Protein AF-A0AB39ZDN1-F1 (afdb_monomer)

Solvent-accessible surface area (backbone atoms only — not comparable to full-atom values): 7702 Å² total; per-residue (Å²): 135,85,84,78,87,75,83,77,80,76,73,74,76,51,74,66,53,58,49,50,52,52,51,51,51,52,52,52,48,53,52,50,52,50,52,47,54,52,49,52,51,51,53,51,50,52,51,54,53,52,51,50,53,52,53,49,52,54,54,51,53,58,54,51,54,54,55,51,53,53,52,52,57,53,49,55,56,49,51,53,52,51,49,52,51,49,53,51,52,52,51,51,50,52,53,49,51,52,50,51,52,51,51,50,54,46,39,68,76,69,43,92,81,68,74,88,70,49,102,89,45,63,75,89,74,58,70,76,84,124

Secondary structure (DSSP, 8-state):
-PPP-------PPPHHHHHHHHHHHHHHHHHHHHHHHHHHHHHHHHHHHHHHHHHHHHHHHHHHHHHHHHHHHHHHHHHHHHHHHHHHHHHHHHHHHHHHHHHHHHHHHH-TTS----TT--GGG-----

Organism: Drosophila suzukii (NCBI:txid28584)

Mean predicted aligned error: 19.87 Å

Structure (mmCIF, N/CA/C/O backbone):
data_AF-A0AB39ZDN1-F1
#
_entry.id   AF-A0AB39ZDN1-F1
#
loop_
_atom_site.group_PDB
_atom_site.id
_atom_site.type_symbol
_atom_site.label_atom_id
_atom_site.label_alt_id
_atom_site.label_comp_id
_atom_site.label_asym_id
_atom_site.label_entity_id
_atom_site.label_seq_id
_atom_site.pdbx_PDB_ins_code
_atom_site.Cartn_x
_atom_site.Cartn_y
_atom_site.Cartn_z
_atom_site.occupancy
_atom_site.B_iso_or_equiv
_atom_site.auth_seq_id
_atom_site.auth_comp_id
_atom_site.auth_asym_id
_atom_site.auth_atom_id
_atom_site.pdbx_PDB_model_num
ATOM 1 N N . MET A 1 1 ? -87.057 8.113 64.419 1.00 43.00 1 MET A N 1
ATOM 2 C CA . MET A 1 1 ? -86.307 6.848 64.571 1.00 43.00 1 MET A CA 1
ATOM 3 C C . MET A 1 1 ? -84.826 7.172 64.456 1.00 43.00 1 MET A C 1
ATOM 5 O O . MET A 1 1 ? -84.459 7.718 63.422 1.00 43.00 1 MET A O 1
ATOM 9 N N . PRO A 1 2 ? -83.996 6.943 65.484 1.00 42.66 2 PRO A N 1
ATOM 10 C CA . PRO A 1 2 ? -82.547 7.057 65.335 1.00 42.66 2 PRO A CA 1
ATOM 11 C C . PRO A 1 2 ? -82.002 5.764 64.699 1.00 42.66 2 PRO A C 1
ATOM 13 O O . PRO A 1 2 ? -82.534 4.693 65.006 1.00 42.66 2 PRO A O 1
ATOM 16 N N . PRO A 1 3 ? -80.984 5.801 63.819 1.00 52.47 3 PRO A N 1
ATOM 17 C CA . PRO A 1 3 ? -80.342 4.576 63.381 1.00 52.47 3 PRO A CA 1
ATOM 18 C C . PRO A 1 3 ? -79.324 4.104 64.424 1.00 52.47 3 PRO A C 1
ATOM 20 O O . PRO A 1 3 ? -78.696 4.887 65.137 1.00 52.47 3 PRO A O 1
ATOM 23 N N . LEU A 1 4 ? -79.244 2.781 64.502 1.00 43.47 4 LEU A N 1
ATOM 24 C CA . LEU A 1 4 ? -78.522 1.966 65.463 1.00 43.47 4 LEU A CA 1
ATOM 25 C C . LEU A 1 4 ? -77.020 2.264 65.518 1.00 43.47 4 LEU A C 1
ATOM 27 O O . LEU A 1 4 ? -76.337 2.331 64.497 1.00 43.47 4 LEU A O 1
ATOM 31 N N . SER A 1 5 ? -76.526 2.335 66.754 1.00 51.28 5 SER A N 1
ATOM 32 C CA . SER A 1 5 ? -75.127 2.127 67.111 1.00 51.28 5 SER A CA 1
ATOM 33 C C . SER A 1 5 ? -74.663 0.776 66.559 1.00 51.28 5 SER A C 1
ATOM 35 O O . SER A 1 5 ? -75.090 -0.271 67.047 1.00 51.28 5 SER A O 1
ATOM 37 N N . SER A 1 6 ? -73.827 0.793 65.520 1.00 48.06 6 SER A N 1
ATOM 38 C CA . SER A 1 6 ? -73.033 -0.370 65.131 1.00 48.06 6 SER A CA 1
ATOM 39 C C . SER A 1 6 ? -71.686 -0.233 65.817 1.00 48.06 6 SER A C 1
ATOM 41 O O . SER A 1 6 ? -70.822 0.524 65.381 1.00 48.06 6 SER A O 1
ATOM 43 N N . ASP A 1 7 ? -71.578 -0.956 66.921 1.00 45.91 7 ASP A N 1
ATOM 44 C CA . ASP A 1 7 ? -70.416 -1.112 67.779 1.00 45.91 7 ASP A CA 1
ATOM 45 C C . ASP A 1 7 ? -69.187 -1.513 66.943 1.00 45.91 7 ASP A C 1
ATOM 47 O O . ASP A 1 7 ? -69.035 -2.650 66.486 1.00 45.91 7 ASP A O 1
ATOM 51 N N . GLY A 1 8 ? -68.341 -0.527 66.650 1.00 44.91 8 GLY A N 1
ATOM 52 C CA . GLY A 1 8 ? -67.063 -0.727 65.991 1.00 44.91 8 GLY A CA 1
ATOM 53 C C . GLY A 1 8 ? -66.099 -1.339 66.993 1.00 44.91 8 GLY A C 1
ATOM 54 O O . GLY A 1 8 ? -65.412 -0.615 67.707 1.00 44.91 8 GLY A O 1
ATOM 55 N N . CYS A 1 9 ? -66.043 -2.669 67.046 1.00 48.94 9 CYS A N 1
ATOM 56 C CA . CYS A 1 9 ? -65.016 -3.385 67.793 1.00 48.94 9 CYS A CA 1
ATOM 57 C C . CYS A 1 9 ? -63.653 -3.142 67.123 1.00 48.94 9 CYS A C 1
ATOM 59 O O . CYS A 1 9 ? -63.182 -3.933 66.302 1.00 48.94 9 CYS A O 1
ATOM 61 N N . PHE A 1 10 ? -63.022 -2.015 67.455 1.00 54.00 10 PHE A N 1
ATOM 62 C CA . PHE A 1 10 ? -61.600 -1.803 67.241 1.00 54.00 10 PHE A CA 1
ATOM 63 C C . PHE A 1 10 ? -60.867 -2.782 68.158 1.00 54.00 10 PHE A C 1
ATOM 65 O O . PHE A 1 10 ? -60.642 -2.519 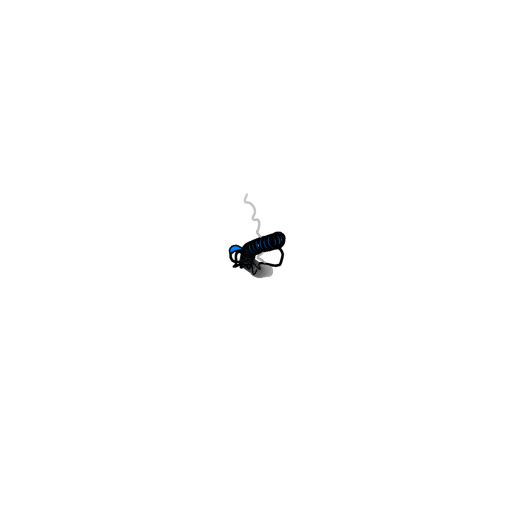69.335 1.00 54.00 10 PHE A O 1
ATOM 72 N N . LYS A 1 11 ? -60.547 -3.967 67.629 1.00 61.06 11 LYS A N 1
ATOM 73 C CA . LYS A 1 11 ? -59.560 -4.842 68.257 1.00 61.06 11 LYS A CA 1
ATOM 74 C C . LYS A 1 11 ? -58.226 -4.118 68.184 1.00 61.06 11 LYS A C 1
ATOM 76 O O . LYS A 1 11 ? -57.660 -3.999 67.097 1.00 61.06 11 LYS A O 1
ATOM 81 N N . ASP A 1 12 ? -57.749 -3.638 69.327 1.00 64.62 12 ASP A N 1
ATOM 82 C CA . ASP A 1 12 ? -56.388 -3.135 69.443 1.00 64.62 12 ASP A CA 1
ATOM 83 C C . ASP A 1 12 ? -55.421 -4.197 68.899 1.00 64.62 12 ASP A C 1
ATOM 85 O O . ASP A 1 12 ? -55.541 -5.383 69.247 1.00 64.62 12 ASP A O 1
ATOM 89 N N . PRO A 1 13 ? -54.495 -3.816 68.003 1.00 63.72 13 PRO A N 1
ATOM 90 C CA . PRO A 1 13 ? -53.588 -4.766 67.389 1.00 63.72 13 PRO A CA 1
ATOM 91 C C . PRO A 1 13 ? -52.777 -5.444 68.490 1.00 63.72 13 PRO A C 1
ATOM 93 O O . PRO A 1 13 ? -52.132 -4.797 69.318 1.00 63.72 13 PRO A O 1
ATOM 96 N N . THR A 1 14 ? -52.830 -6.774 68.518 1.00 72.44 14 THR A N 1
ATOM 97 C CA . THR A 1 14 ? -52.111 -7.561 69.522 1.00 72.44 14 THR A CA 1
ATOM 98 C C . THR A 1 14 ? -50.616 -7.254 69.400 1.00 72.44 14 THR A C 1
ATOM 100 O O . THR A 1 14 ? -50.118 -7.053 68.293 1.00 72.44 14 THR A O 1
ATOM 103 N N . SER A 1 15 ? -49.867 -7.237 70.506 1.00 71.75 15 SER A N 1
ATOM 104 C CA . SER A 1 15 ? -48.427 -6.902 70.507 1.00 71.75 15 SER A CA 1
ATOM 105 C C . SER A 1 15 ? -47.613 -7.677 69.456 1.00 71.75 15 SER A C 1
ATOM 107 O O . SER A 1 15 ? -46.659 -7.149 68.885 1.00 71.75 15 SER A O 1
ATOM 109 N N . VAL A 1 16 ? -48.043 -8.902 69.144 1.00 76.62 16 VAL A N 1
ATOM 110 C CA . VAL A 1 16 ? -47.496 -9.766 68.092 1.00 76.62 16 VAL A CA 1
ATOM 111 C C . VAL A 1 16 ? -47.722 -9.197 66.684 1.00 76.62 16 VAL A C 1
ATOM 113 O O . VAL A 1 16 ? -46.788 -9.199 65.889 1.00 76.62 16 VAL A O 1
ATOM 116 N N . GLN A 1 17 ? -48.906 -8.659 66.371 1.00 77.06 17 GLN A N 1
ATOM 117 C CA . GLN A 1 17 ? -49.187 -8.022 65.074 1.00 77.06 17 GLN A CA 1
ATOM 118 C C . GLN A 1 17 ? -48.295 -6.803 64.849 1.00 77.06 17 GLN A C 1
ATOM 120 O O . GLN A 1 17 ? -47.648 -6.703 63.813 1.00 77.06 17 GLN A O 1
ATOM 125 N N . VAL A 1 18 ? -48.166 -5.931 65.853 1.00 81.06 18 VAL A N 1
ATOM 126 C CA . VAL A 1 18 ? -47.291 -4.748 65.768 1.00 81.06 18 VAL A CA 1
ATOM 127 C C . VAL A 1 18 ? -45.828 -5.150 65.545 1.00 81.06 18 VAL A C 1
ATOM 129 O O . VAL A 1 18 ? -45.094 -4.486 64.810 1.00 81.06 18 VAL A O 1
ATOM 132 N N . MET A 1 19 ? -45.392 -6.246 66.172 1.00 81.19 19 MET A N 1
ATOM 133 C CA . MET A 1 19 ? -44.044 -6.779 65.991 1.00 81.19 19 MET A CA 1
ATOM 134 C C . MET A 1 19 ? -43.839 -7.307 64.565 1.00 81.19 19 MET A C 1
ATOM 136 O O . MET A 1 19 ? -42.845 -6.962 63.931 1.00 81.19 19 MET A O 1
ATOM 140 N N . VAL A 1 20 ? -44.803 -8.064 64.032 1.00 87.44 20 VAL A N 1
ATOM 141 C CA . VAL A 1 20 ? -44.774 -8.601 62.661 1.00 87.44 20 VAL A CA 1
ATOM 142 C C . VAL A 1 20 ? -44.781 -7.485 61.614 1.00 87.44 20 VAL A C 1
ATOM 144 O O . VAL A 1 20 ? -43.981 -7.537 60.679 1.00 87.44 20 VAL A O 1
ATOM 147 N N . GLU A 1 21 ? -45.614 -6.456 61.781 1.00 85.38 21 GLU A N 1
ATOM 148 C CA . GLU A 1 21 ? -45.660 -5.292 60.885 1.00 85.38 21 GLU A CA 1
ATOM 149 C C . GLU A 1 21 ? -44.300 -4.576 60.841 1.00 85.38 21 GLU A C 1
ATOM 151 O O . GLU A 1 21 ? -43.757 -4.327 59.763 1.00 85.38 21 GLU A O 1
ATOM 156 N N . ARG A 1 22 ? -43.682 -4.333 62.007 1.00 84.12 22 ARG A N 1
ATOM 157 C CA . ARG A 1 22 ? -42.346 -3.716 62.089 1.00 84.12 22 ARG A CA 1
ATOM 158 C C . ARG A 1 22 ? -41.262 -4.577 61.453 1.00 84.12 22 ARG A C 1
ATOM 160 O O . ARG A 1 22 ? -40.388 -4.056 60.758 1.00 84.12 22 ARG A O 1
ATOM 167 N N . THR A 1 23 ? -41.292 -5.890 61.673 1.00 88.88 23 THR A N 1
ATOM 168 C CA . THR A 1 23 ? -40.335 -6.805 61.040 1.00 88.88 23 THR A CA 1
ATOM 169 C C . THR A 1 23 ? -40.516 -6.808 59.524 1.00 88.88 23 THR A C 1
ATOM 171 O O . THR A 1 23 ? -39.528 -6.754 58.791 1.00 88.88 23 THR A O 1
ATOM 174 N N . ARG A 1 24 ? -41.762 -6.788 59.039 1.00 88.75 24 ARG A N 1
ATOM 175 C CA . ARG A 1 24 ? -42.088 -6.710 57.611 1.00 88.75 24 ARG A CA 1
ATOM 176 C C . ARG A 1 24 ? -41.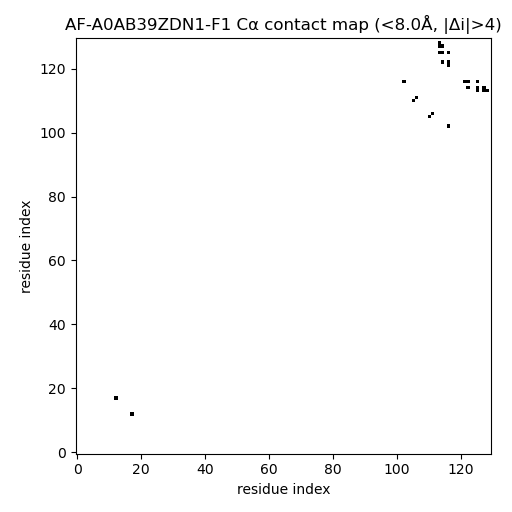564 -5.424 56.973 1.00 88.75 24 ARG A C 1
ATOM 178 O O . ARG A 1 24 ? -40.940 -5.491 55.913 1.00 88.75 24 ARG A O 1
ATOM 185 N N . GLU A 1 25 ? -41.771 -4.275 57.609 1.00 90.88 25 GLU A N 1
ATOM 186 C CA . GLU A 1 25 ? -41.237 -2.993 57.132 1.00 90.88 25 GLU A CA 1
ATOM 187 C C . GLU A 1 25 ? -39.706 -2.993 57.092 1.00 90.88 25 GLU A C 1
ATOM 189 O O . GLU A 1 25 ? -39.111 -2.571 56.097 1.00 90.88 25 GLU A O 1
ATOM 194 N N . SER A 1 26 ? -39.063 -3.527 58.132 1.00 90.56 26 SER A N 1
ATOM 195 C CA . SER A 1 26 ? -37.603 -3.607 58.219 1.00 90.56 26 SER A CA 1
ATOM 196 C C . SER A 1 26 ? -37.009 -4.493 57.117 1.00 90.56 26 SER A C 1
ATOM 198 O O . SER A 1 26 ? -36.097 -4.078 56.398 1.00 90.56 26 SER A O 1
ATOM 200 N N . VAL A 1 27 ? -37.583 -5.679 56.892 1.00 93.69 27 VAL A N 1
ATOM 201 C CA . VAL A 1 27 ? -37.159 -6.585 55.812 1.00 93.69 27 VAL A CA 1
ATOM 202 C C . VAL A 1 27 ? -37.399 -5.951 54.440 1.00 93.69 27 VAL A C 1
ATOM 204 O O . VAL A 1 27 ? -36.519 -5.996 53.579 1.00 93.69 27 VAL A O 1
ATOM 207 N N . SER A 1 28 ? -38.547 -5.300 54.242 1.00 94.06 28 SER A N 1
ATOM 208 C CA . SER A 1 28 ? -38.857 -4.589 52.996 1.00 94.06 28 SER A CA 1
ATOM 209 C C . SER A 1 28 ? -37.852 -3.468 52.714 1.00 94.06 28 SER A C 1
ATOM 211 O O . SER A 1 28 ? -37.406 -3.301 51.575 1.00 94.06 28 SER A O 1
ATOM 213 N N . LYS A 1 29 ? -37.433 -2.730 53.748 1.00 94.75 29 LYS A N 1
ATOM 214 C CA . LYS A 1 29 ? -36.407 -1.689 53.631 1.00 94.75 29 LYS A CA 1
ATOM 215 C C . LYS A 1 29 ? -35.057 -2.272 53.211 1.00 94.75 29 LYS A C 1
ATOM 217 O O . LYS A 1 29 ? -34.458 -1.769 52.262 1.00 94.75 29 LYS A O 1
ATOM 222 N N . ILE A 1 30 ? -34.617 -3.357 53.851 1.00 94.69 30 ILE A N 1
ATOM 223 C CA . ILE A 1 30 ? -33.351 -4.036 53.528 1.00 94.69 30 ILE A CA 1
ATOM 224 C C . ILE A 1 30 ? -33.354 -4.526 52.074 1.00 94.69 30 ILE A C 1
ATOM 226 O O . ILE A 1 30 ? -32.407 -4.273 51.324 1.00 94.69 30 ILE A O 1
ATOM 230 N N . PHE A 1 31 ? -34.437 -5.172 51.636 1.00 94.25 31 PHE A N 1
ATOM 231 C CA . PHE A 1 31 ? -34.576 -5.608 50.244 1.00 94.25 31 PHE A CA 1
ATOM 232 C C . PHE A 1 31 ? -34.607 -4.429 49.265 1.00 94.25 31 PHE A C 1
ATOM 234 O O . PHE A 1 31 ? -34.025 -4.515 48.180 1.00 94.25 31 PHE A O 1
ATOM 241 N N . GLY A 1 32 ? -35.240 -3.317 49.643 1.00 95.00 32 GLY A N 1
ATOM 242 C CA . GLY A 1 32 ? -35.251 -2.084 48.858 1.00 95.00 32 GLY A CA 1
ATOM 243 C C . GLY A 1 32 ? -33.851 -1.498 48.656 1.00 95.00 32 GLY A C 1
ATOM 244 O O . GLY A 1 32 ? -33.482 -1.154 47.529 1.00 95.00 32 GLY A O 1
ATOM 245 N N . GLU A 1 33 ? -33.050 -1.431 49.719 1.00 95.25 33 GLU A N 1
ATOM 246 C CA . GLU A 1 33 ? -31.661 -0.959 49.662 1.00 95.25 33 GLU A CA 1
ATOM 247 C C . GLU A 1 33 ? -30.775 -1.892 48.830 1.00 95.25 33 GLU A C 1
ATOM 249 O O . GLU A 1 33 ? -30.028 -1.428 47.962 1.00 95.25 33 GLU A O 1
ATOM 254 N N . TYR A 1 34 ? -30.912 -3.208 49.016 1.00 95.25 34 TYR A N 1
ATOM 255 C CA . TYR A 1 34 ? -30.165 -4.192 48.235 1.00 95.25 34 TYR A CA 1
ATOM 256 C C . TYR A 1 34 ? -30.500 -4.097 46.741 1.00 95.25 34 TYR A C 1
ATOM 258 O O . TYR A 1 34 ? -29.602 -4.036 45.896 1.00 95.25 34 TYR A O 1
ATOM 266 N N . ARG A 1 35 ? -31.791 -3.993 46.402 1.00 92.88 35 ARG A N 1
ATOM 267 C 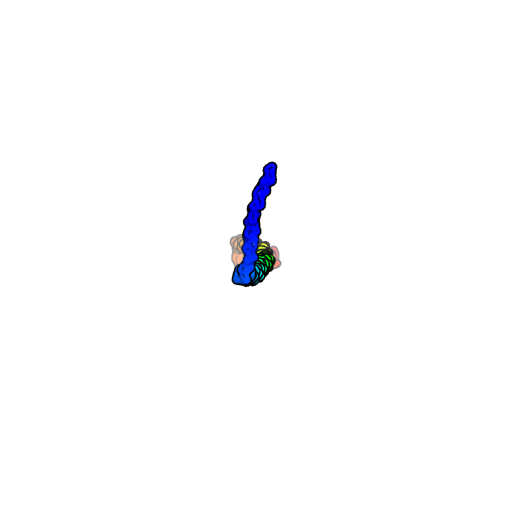CA . ARG A 1 35 ? -32.256 -3.853 45.016 1.00 92.88 35 ARG A CA 1
ATOM 268 C C . ARG A 1 35 ? -31.711 -2.589 44.352 1.00 92.88 35 ARG A C 1
ATOM 270 O O . ARG A 1 35 ? -31.307 -2.654 43.191 1.00 92.88 35 ARG A O 1
ATOM 277 N N . ARG A 1 36 ? -31.666 -1.460 45.070 1.00 94.94 36 ARG A N 1
ATOM 278 C CA . ARG A 1 36 ? -31.059 -0.216 44.562 1.00 94.94 36 ARG A CA 1
ATOM 279 C C . ARG A 1 36 ? -29.565 -0.384 44.317 1.00 94.94 36 ARG A C 1
ATOM 281 O O . ARG A 1 36 ? -29.112 -0.122 43.210 1.00 94.94 36 ARG A O 1
ATOM 288 N N . LYS A 1 37 ? -28.823 -0.919 45.290 1.00 95.88 37 LYS A N 1
ATOM 289 C CA . LYS A 1 37 ? -27.371 -1.126 45.174 1.00 95.88 37 LYS A CA 1
ATOM 290 C C . LYS A 1 37 ? -27.002 -2.021 43.988 1.00 95.88 37 LYS A C 1
ATOM 292 O O . LYS A 1 37 ? -26.076 -1.706 43.242 1.00 95.88 37 LYS A O 1
ATOM 297 N N . VAL A 1 38 ? -27.741 -3.112 43.785 1.00 95.38 38 VAL A N 1
ATOM 298 C CA . VAL A 1 38 ? -27.545 -4.006 42.634 1.00 95.38 38 VAL A CA 1
ATOM 299 C C . VAL A 1 38 ? -27.912 -3.305 41.325 1.00 95.38 38 VAL A C 1
ATOM 301 O O . VAL A 1 38 ? -27.155 -3.389 40.358 1.00 95.38 38 VAL A O 1
ATOM 304 N N . GLY A 1 39 ? -29.033 -2.580 41.288 1.00 94.69 39 GLY A N 1
ATOM 305 C CA . GLY A 1 39 ? -29.467 -1.835 40.105 1.00 94.69 39 GLY A CA 1
ATOM 306 C C . GLY A 1 39 ? -28.467 -0.758 39.675 1.00 94.69 39 GLY A C 1
ATOM 307 O O . GLY A 1 39 ? -28.138 -0.655 38.490 1.00 94.69 39 GLY A O 1
ATOM 308 N N . ASP A 1 40 ? -27.934 -0.003 40.631 1.00 95.81 40 ASP A N 1
ATOM 309 C CA . ASP A 1 40 ? -26.940 1.039 40.378 1.00 95.81 40 ASP A CA 1
ATOM 310 C C . ASP A 1 40 ? -25.599 0.436 39.948 1.00 95.81 40 ASP A C 1
ATOM 312 O O . ASP A 1 40 ? -24.998 0.902 38.978 1.00 95.81 40 ASP A O 1
ATOM 316 N N . GLY A 1 41 ? -25.169 -0.659 40.586 1.00 94.00 41 GLY A N 1
ATOM 317 C CA . GLY A 1 41 ? -23.981 -1.410 40.177 1.00 94.00 41 GLY A CA 1
ATOM 318 C C . GLY A 1 41 ? -24.086 -1.943 38.745 1.00 94.00 41 GLY A C 1
ATOM 319 O O . GLY A 1 41 ? -23.158 -1.772 37.949 1.00 94.00 41 GLY A O 1
ATOM 320 N N . ALA A 1 42 ? -25.239 -2.510 38.382 1.00 94.44 42 ALA A N 1
ATOM 321 C CA . ALA A 1 42 ? -25.506 -2.994 37.030 1.00 94.44 42 ALA A CA 1
ATOM 322 C C . ALA A 1 42 ? -25.500 -1.849 36.004 1.00 94.44 42 ALA A C 1
ATOM 324 O O . ALA A 1 42 ? -24.833 -1.945 34.970 1.00 94.44 42 ALA A O 1
ATOM 325 N N . ARG A 1 43 ? -26.168 -0.726 36.300 1.00 93.00 43 ARG A N 1
ATOM 326 C CA . ARG A 1 43 ? -26.158 0.467 35.434 1.00 93.00 43 ARG A CA 1
ATOM 327 C C . ARG A 1 43 ? -24.748 1.010 35.232 1.00 93.00 43 ARG A C 1
ATOM 329 O O . ARG A 1 43 ? -24.368 1.322 34.101 1.00 93.00 43 ARG A O 1
ATOM 336 N N . GLN A 1 44 ? -23.958 1.084 36.298 1.00 94.81 44 GLN A N 1
ATOM 337 C CA . GLN A 1 44 ? -22.590 1.582 36.230 1.00 94.81 44 GLN A CA 1
ATOM 338 C C . GLN A 1 44 ? -21.681 0.642 35.422 1.00 94.81 44 GLN A C 1
ATOM 340 O O . GLN A 1 44 ? -20.849 1.110 34.643 1.00 94.81 44 GLN A O 1
ATOM 345 N N . ALA A 1 45 ? -21.853 -0.677 35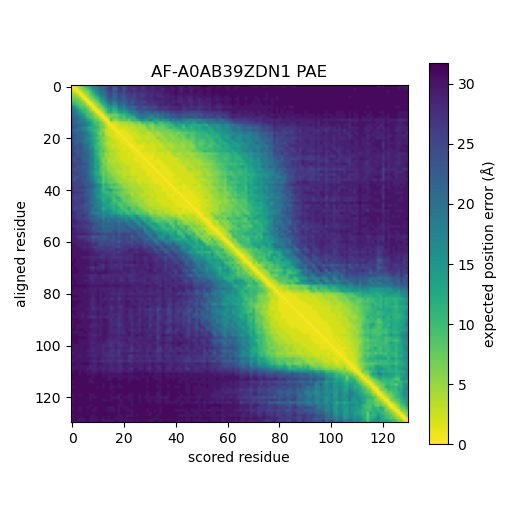.553 1.00 92.75 45 ALA A N 1
ATOM 346 C CA . ALA A 1 45 ? -21.126 -1.664 34.754 1.00 92.75 45 ALA A CA 1
ATOM 347 C C . ALA A 1 45 ? -21.447 -1.535 33.256 1.00 92.75 45 ALA A C 1
ATOM 349 O O . ALA A 1 45 ? -20.529 -1.475 32.434 1.00 92.75 45 ALA A O 1
ATOM 350 N N . VAL A 1 46 ? -22.730 -1.394 32.903 1.00 93.06 46 VAL A N 1
ATOM 351 C CA . VAL A 1 46 ? -23.168 -1.188 31.513 1.00 93.06 46 VAL A CA 1
ATOM 352 C C . VAL A 1 46 ? -22.597 0.110 30.939 1.00 93.06 46 VAL A C 1
ATOM 354 O O . VAL A 1 46 ? -22.079 0.116 29.821 1.00 93.06 46 VAL A O 1
ATOM 357 N N . GLN A 1 47 ? -22.627 1.208 31.699 1.00 91.75 47 GLN A N 1
ATOM 358 C CA . GLN A 1 47 ? -22.046 2.477 31.254 1.00 91.75 47 GLN A CA 1
ATOM 359 C C . GLN A 1 47 ? -20.532 2.379 31.026 1.00 91.75 47 GLN A C 1
ATOM 361 O O . GLN A 1 47 ? -20.045 2.874 30.008 1.00 91.75 47 GLN A O 1
ATOM 366 N N . ARG A 1 48 ? -19.792 1.698 31.913 1.00 87.25 48 ARG A N 1
ATOM 367 C CA . ARG A 1 48 ? -18.345 1.465 31.742 1.00 87.25 48 ARG A CA 1
ATOM 368 C C . ARG A 1 48 ?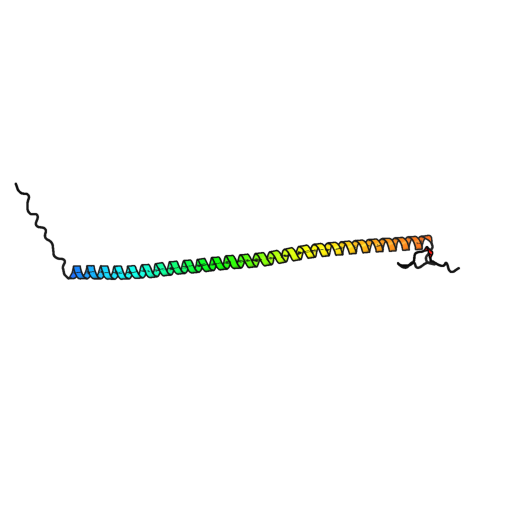 -18.028 0.584 30.532 1.00 87.25 48 ARG A C 1
ATOM 370 O O . ARG A 1 48 ? -17.062 0.854 29.824 1.00 87.25 48 ARG A O 1
ATOM 377 N N . ALA A 1 49 ? -18.819 -0.455 30.275 1.00 85.44 49 ALA A N 1
ATOM 378 C CA . ALA A 1 49 ? -18.639 -1.292 29.089 1.00 85.44 49 ALA A CA 1
ATOM 379 C C . ALA A 1 49 ? -18.908 -0.496 27.800 1.00 85.44 49 ALA A C 1
ATOM 381 O O . ALA A 1 49 ? -18.129 -0.557 26.847 1.00 85.44 49 ALA A O 1
ATOM 382 N N . ARG A 1 50 ? -19.966 0.324 27.795 1.00 82.25 50 ARG A N 1
ATOM 383 C CA . ARG A 1 50 ? -20.328 1.175 26.656 1.00 82.25 50 ARG A CA 1
ATOM 384 C C . ARG A 1 50 ? -19.280 2.253 26.368 1.00 82.25 50 ARG A C 1
ATOM 386 O O . ARG A 1 50 ? -19.006 2.523 25.199 1.00 82.25 50 ARG A O 1
ATOM 393 N N . SER A 1 51 ? -18.692 2.865 27.399 1.00 78.75 51 SER A N 1
ATOM 394 C CA . SER A 1 51 ? -17.636 3.869 27.216 1.00 78.75 51 SER A CA 1
ATOM 395 C C . SER A 1 51 ? -16.353 3.250 26.664 1.00 78.75 51 SER A C 1
ATOM 397 O O . SER A 1 51 ? -15.792 3.799 25.718 1.00 78.75 51 SER A O 1
ATOM 399 N N . ARG A 1 52 ? -15.944 2.072 27.160 1.00 72.81 52 ARG A N 1
ATOM 400 C CA . ARG A 1 52 ? -14.808 1.313 26.603 1.00 72.81 52 ARG A CA 1
ATOM 401 C C . ARG A 1 52 ? -15.022 0.974 25.131 1.00 72.81 52 ARG A C 1
ATOM 403 O O . ARG A 1 52 ? -14.167 1.284 24.312 1.00 72.81 52 ARG A O 1
ATOM 410 N N . HIS A 1 53 ? -16.200 0.459 24.782 1.00 72.69 53 HIS A N 1
ATOM 411 C CA . HIS A 1 53 ? -16.518 0.123 23.395 1.00 72.69 53 HIS A CA 1
ATOM 412 C C . HIS A 1 53 ? -16.465 1.344 22.460 1.00 72.69 53 HIS A C 1
ATOM 414 O O . HIS A 1 53 ? -15.942 1.250 21.353 1.00 72.69 53 HIS A O 1
ATOM 420 N N . ARG A 1 54 ? -16.942 2.516 22.912 1.00 67.38 54 ARG A N 1
ATOM 421 C CA . ARG A 1 54 ? -16.818 3.774 22.152 1.00 67.38 54 ARG A CA 1
ATOM 422 C C . ARG A 1 54 ? -15.364 4.198 21.949 1.00 67.38 54 ARG A C 1
ATOM 424 O O . ARG A 1 54 ? -15.014 4.601 20.845 1.00 67.38 54 ARG A O 1
ATOM 431 N N . VAL A 1 55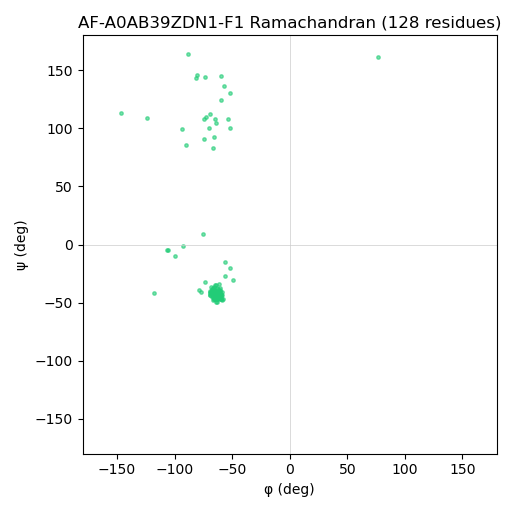 ? -14.535 4.122 22.989 1.00 68.50 55 VAL A N 1
ATOM 432 C CA . VAL A 1 55 ? -13.110 4.478 22.897 1.00 68.50 55 VAL A CA 1
ATOM 433 C C . VAL A 1 55 ? -12.378 3.535 21.939 1.00 68.50 55 VAL A C 1
ATOM 435 O O . VAL A 1 55 ? -11.610 4.002 21.098 1.00 68.50 55 VAL A O 1
ATOM 438 N N . ASP A 1 56 ? -12.674 2.237 21.994 1.00 64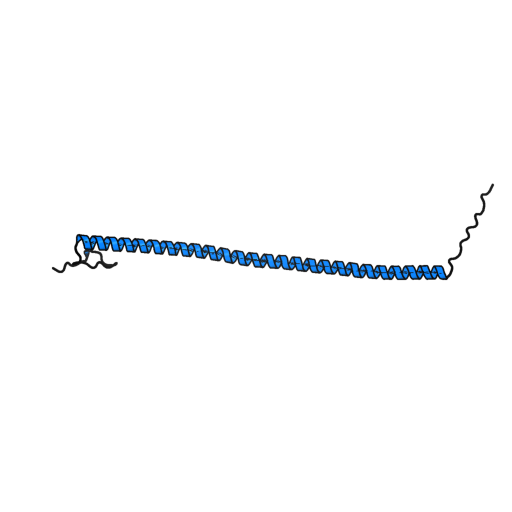.06 56 ASP A N 1
ATOM 439 C CA . ASP A 1 56 ? -12.071 1.245 21.100 1.00 64.06 56 ASP A CA 1
ATOM 440 C C . ASP A 1 56 ? -12.501 1.437 19.640 1.00 64.06 56 ASP A C 1
ATOM 442 O O . ASP A 1 56 ? -11.663 1.361 18.742 1.00 64.06 56 ASP A O 1
ATOM 446 N N . LEU A 1 57 ? -13.774 1.761 19.386 1.00 63.81 57 LEU A N 1
ATOM 447 C CA . LEU A 1 57 ? -14.269 2.108 18.047 1.00 63.81 57 LEU A CA 1
ATOM 448 C C . LEU A 1 57 ? -13.553 3.338 17.474 1.00 63.81 57 LEU A C 1
ATOM 450 O O . LEU A 1 57 ? -13.100 3.310 16.328 1.00 63.81 57 LEU A O 1
ATOM 454 N N . ILE A 1 58 ? -13.398 4.397 18.273 1.00 62.03 58 ILE A N 1
ATOM 455 C CA . ILE A 1 58 ? -12.702 5.623 17.853 1.00 62.03 58 ILE A CA 1
ATOM 456 C C . ILE A 1 58 ? -11.224 5.325 17.550 1.00 62.03 58 ILE A C 1
ATOM 458 O O . ILE A 1 58 ? -10.714 5.725 16.503 1.00 62.03 58 ILE A O 1
ATOM 462 N N . ARG A 1 59 ? -10.546 4.566 18.420 1.00 58.53 59 ARG A N 1
ATOM 463 C CA . ARG A 1 59 ? -9.131 4.191 18.260 1.00 58.53 59 ARG A CA 1
ATOM 464 C C . ARG A 1 59 ? -8.885 3.266 17.063 1.00 58.53 59 ARG A C 1
ATOM 466 O O . ARG A 1 59 ? -7.866 3.382 16.379 1.00 58.53 59 ARG A O 1
ATOM 473 N N . LYS A 1 60 ? -9.805 2.341 16.796 1.00 59.03 60 LYS A N 1
ATOM 474 C CA . LYS A 1 60 ? -9.716 1.433 15.645 1.00 59.03 60 LYS A CA 1
ATOM 475 C C . LYS A 1 60 ? -9.913 2.184 14.325 1.00 59.03 60 LYS A C 1
ATOM 477 O O . LYS A 1 60 ? -9.158 1.972 13.382 1.00 59.03 60 LYS A O 1
ATOM 482 N N . THR A 1 61 ? -10.856 3.124 14.288 1.00 59.16 61 THR A N 1
ATOM 483 C CA . THR A 1 61 ? -11.155 3.919 13.084 1.00 59.16 61 THR A CA 1
ATOM 484 C C . THR A 1 61 ? -10.007 4.865 12.711 1.00 59.16 61 THR A C 1
ATOM 486 O O . THR A 1 61 ? -9.676 5.009 11.532 1.00 59.16 61 THR A O 1
ATOM 489 N N . SER A 1 62 ? -9.343 5.476 13.697 1.00 58.25 62 SER A N 1
ATOM 490 C CA . SER A 1 62 ? -8.215 6.379 13.435 1.00 58.25 62 SER A CA 1
ATOM 491 C C . SER A 1 62 ? -6.944 5.642 13.008 1.00 58.25 62 SER A C 1
ATOM 493 O O . SER A 1 62 ? -6.191 6.149 12.187 1.00 58.25 62 SER A O 1
ATOM 495 N N . SER A 1 63 ? -6.711 4.428 13.509 1.00 58.41 63 SER A N 1
ATOM 496 C CA . SER A 1 63 ? -5.527 3.643 13.139 1.00 58.41 63 SER A CA 1
ATOM 497 C C . SER A 1 63 ? -5.658 2.964 11.774 1.00 58.41 63 SER A C 1
ATOM 499 O O . SER A 1 63 ? -4.694 2.963 11.011 1.00 58.41 63 SER A O 1
ATOM 501 N N . GLN A 1 64 ? -6.835 2.435 11.421 1.00 57.62 64 GLN A N 1
ATOM 502 C CA . GLN A 1 64 ? -7.035 1.796 10.114 1.00 57.62 64 GLN A CA 1
ATOM 503 C C . GLN A 1 64 ? -7.001 2.807 8.960 1.00 57.62 64 GLN A C 1
ATOM 505 O O . GLN A 1 64 ? -6.312 2.569 7.970 1.00 57.62 64 GLN A O 1
ATOM 510 N N . SER A 1 65 ? -7.646 3.967 9.113 1.00 58.31 65 SER A N 1
ATOM 511 C CA . SER A 1 65 ? -7.695 4.985 8.051 1.00 58.31 65 SER A CA 1
ATOM 512 C C . SER A 1 65 ? -6.324 5.600 7.733 1.00 58.31 65 SER A C 1
ATOM 514 O O . SER A 1 65 ? -6.006 5.830 6.565 1.00 58.31 65 SER A O 1
ATOM 516 N N . ILE A 1 66 ? -5.465 5.801 8.742 1.00 57.88 66 ILE A N 1
ATOM 517 C CA . ILE A 1 66 ? -4.096 6.313 8.548 1.00 57.88 66 ILE A CA 1
ATOM 518 C C . ILE A 1 66 ? -3.215 5.290 7.810 1.00 57.88 66 ILE A C 1
ATOM 520 O O . ILE A 1 66 ? -2.442 5.660 6.923 1.00 57.88 66 ILE A O 1
ATOM 524 N N . VAL A 1 67 ? -3.340 4.000 8.138 1.00 59.31 67 VAL A N 1
ATOM 525 C CA . VAL A 1 67 ? -2.564 2.929 7.487 1.00 59.31 67 VAL A CA 1
ATOM 526 C C . VAL A 1 67 ? -2.997 2.732 6.032 1.00 59.31 67 VAL A C 1
ATOM 528 O O . VAL A 1 67 ? -2.146 2.552 5.156 1.00 59.31 67 VAL A O 1
ATOM 531 N N . GLU A 1 68 ? -4.299 2.803 5.753 1.00 56.34 68 GLU A N 1
ATOM 532 C CA . GLU A 1 68 ? -4.832 2.699 4.392 1.00 56.34 68 GLU A CA 1
ATOM 533 C C . GLU A 1 68 ? -4.393 3.884 3.522 1.00 56.34 68 GLU A C 1
ATOM 535 O O . GLU A 1 68 ? -3.853 3.669 2.434 1.00 56.34 68 GLU A O 1
ATOM 540 N N . GLY A 1 69 ? -4.498 5.120 4.025 1.00 58.22 69 GLY A N 1
ATOM 541 C CA . GLY A 1 69 ? -4.054 6.314 3.297 1.00 58.22 69 GLY A CA 1
ATOM 542 C C . GLY A 1 69 ? -2.566 6.280 2.922 1.00 58.22 69 GLY A C 1
ATOM 543 O O . GLY A 1 69 ? -2.195 6.606 1.790 1.00 58.22 69 GLY A O 1
ATOM 544 N N . TYR A 1 70 ? -1.706 5.805 3.829 1.00 58.84 70 TYR A N 1
ATOM 545 C CA . TYR A 1 70 ? -0.269 5.681 3.560 1.00 58.84 70 TYR A CA 1
ATOM 546 C C . TYR A 1 70 ? 0.046 4.592 2.519 1.00 58.84 70 TYR A C 1
ATOM 548 O O . TYR A 1 70 ? 0.934 4.765 1.679 1.00 58.84 70 TYR A O 1
ATOM 556 N N . ARG A 1 71 ? -0.698 3.476 2.528 1.00 56.81 71 ARG A N 1
ATOM 557 C CA . ARG A 1 71 ? -0.527 2.379 1.562 1.00 56.81 71 ARG A CA 1
ATOM 558 C C . ARG A 1 71 ? -0.931 2.801 0.145 1.00 56.81 71 ARG A C 1
ATOM 560 O O . ARG A 1 71 ? -0.189 2.509 -0.794 1.00 56.81 71 ARG A O 1
ATOM 567 N N . PHE A 1 72 ? -2.037 3.532 -0.009 1.00 55.28 72 PHE A N 1
ATOM 568 C CA . PHE A 1 72 ? -2.484 4.026 -1.317 1.00 55.28 72 PHE A CA 1
ATOM 569 C C . PHE A 1 72 ? -1.519 5.057 -1.910 1.00 55.28 72 PHE A C 1
ATOM 571 O O . PHE A 1 72 ? -1.082 4.899 -3.051 1.00 55.28 72 PHE A O 1
ATOM 578 N N . CYS A 1 73 ? -1.095 6.048 -1.120 1.00 57.66 73 CYS A N 1
ATOM 579 C CA . CYS A 1 73 ? -0.185 7.098 -1.588 1.00 57.66 73 CYS A CA 1
ATOM 580 C C . CYS A 1 73 ? 1.198 6.536 -1.986 1.00 57.66 73 CYS A C 1
ATOM 582 O O . CYS A 1 73 ? 1.799 6.963 -2.974 1.00 57.66 73 CYS A O 1
ATOM 584 N N . LYS A 1 74 ? 1.675 5.503 -1.275 1.00 57.69 74 LYS A N 1
ATOM 585 C CA . LYS A 1 74 ? 2.903 4.774 -1.629 1.00 57.69 74 LYS A CA 1
ATOM 586 C C . LYS A 1 74 ? 2.759 3.973 -2.929 1.00 57.69 74 LYS A C 1
ATOM 588 O O . LYS A 1 74 ? 3.705 3.932 -3.712 1.00 57.69 74 LYS A O 1
ATOM 593 N N . SER A 1 75 ? 1.601 3.351 -3.169 1.00 61.19 75 SER A N 1
ATOM 594 C CA . SER A 1 75 ? 1.360 2.571 -4.393 1.00 61.19 75 SER A CA 1
ATOM 595 C C . SER A 1 75 ? 1.281 3.449 -5.645 1.00 61.19 75 SER A C 1
ATOM 597 O O . SER A 1 75 ? 1.917 3.131 -6.646 1.00 61.19 75 SER A O 1
ATOM 599 N N . PHE A 1 76 ? 0.604 4.599 -5.553 1.00 59.44 76 PHE A N 1
ATOM 600 C CA . PHE A 1 76 ? 0.400 5.506 -6.683 1.00 59.44 76 PHE A CA 1
ATOM 601 C C . PHE A 1 76 ? 1.718 6.146 -7.147 1.00 59.44 76 PHE A C 1
ATOM 603 O O . PHE A 1 76 ? 2.053 6.095 -8.328 1.00 59.44 76 PHE A O 1
ATOM 610 N N . ARG A 1 77 ? 2.549 6.625 -6.205 1.00 61.59 77 ARG A N 1
ATOM 611 C CA . ARG A 1 77 ? 3.886 7.165 -6.524 1.00 61.59 77 ARG A CA 1
ATOM 612 C C . ARG A 1 77 ? 4.842 6.109 -7.085 1.00 61.59 77 ARG A C 1
ATOM 614 O O . ARG A 1 77 ? 5.668 6.426 -7.933 1.00 61.59 77 ARG A O 1
ATOM 621 N N . CYS A 1 78 ? 4.753 4.860 -6.622 1.00 68.56 78 CYS A N 1
ATOM 622 C CA . CYS A 1 78 ? 5.570 3.770 -7.161 1.00 68.56 78 CYS A CA 1
ATOM 623 C C . CYS A 1 78 ? 5.176 3.447 -8.610 1.00 68.56 78 CYS A C 1
ATOM 625 O O . CYS A 1 78 ? 6.044 3.238 -9.454 1.00 68.56 78 CYS A O 1
ATOM 627 N N . GLN A 1 79 ? 3.875 3.467 -8.909 1.00 76.50 79 GLN A N 1
ATOM 628 C CA . GLN A 1 79 ? 3.351 3.208 -10.247 1.00 76.50 79 GLN A CA 1
ATOM 629 C C . GLN A 1 79 ? 3.762 4.290 -11.257 1.00 76.50 79 GLN A C 1
ATOM 631 O O . GLN A 1 79 ? 4.167 3.952 -12.368 1.00 76.50 79 GLN A O 1
ATOM 636 N N . GLU A 1 80 ? 3.722 5.571 -10.878 1.00 78.56 80 GLU A N 1
ATOM 637 C CA . GLU A 1 80 ? 4.206 6.668 -11.731 1.00 78.56 80 GLU A CA 1
ATOM 638 C C . GLU A 1 80 ? 5.704 6.537 -12.035 1.00 78.56 80 GLU A C 1
ATOM 640 O O . GLU A 1 80 ? 6.111 6.612 -13.194 1.00 78.56 80 GLU A O 1
ATOM 645 N N . VAL A 1 81 ? 6.528 6.269 -11.015 1.00 85.56 81 VAL A N 1
ATOM 646 C CA . VAL A 1 81 ? 7.977 6.080 -11.193 1.00 85.56 81 VAL A CA 1
ATOM 647 C C . VAL A 1 81 ? 8.272 4.854 -12.061 1.00 85.56 81 VAL A C 1
ATOM 649 O O . VAL A 1 81 ? 9.097 4.935 -12.969 1.00 85.56 81 VAL A O 1
ATOM 652 N N . ALA A 1 82 ? 7.575 3.738 -11.840 1.00 86.50 82 ALA A N 1
ATOM 653 C CA . ALA A 1 82 ? 7.719 2.535 -12.657 1.00 86.50 82 ALA A CA 1
ATOM 654 C C . ALA A 1 82 ? 7.323 2.781 -14.123 1.00 86.50 82 ALA A C 1
ATOM 656 O O . ALA A 1 82 ? 8.000 2.291 -15.023 1.00 86.50 82 ALA A O 1
ATOM 657 N N . SER A 1 83 ? 6.277 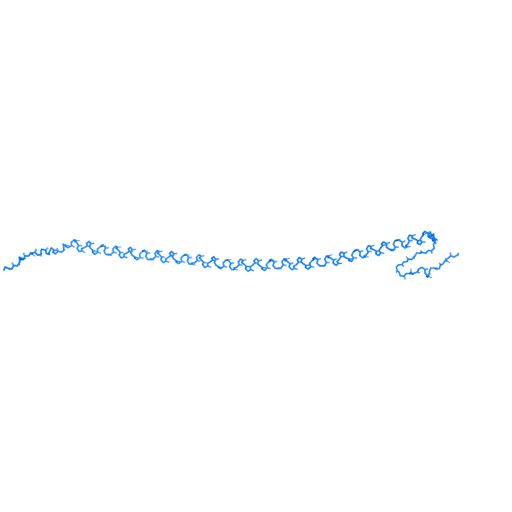3.577 -14.365 1.00 89.81 83 SER A N 1
ATOM 658 C CA . SER A 1 83 ? 5.851 3.973 -15.712 1.00 89.81 83 SER A CA 1
ATOM 659 C C . SER A 1 83 ? 6.915 4.816 -16.424 1.00 89.81 83 SER A C 1
ATOM 661 O O . SER A 1 83 ? 7.273 4.527 -17.565 1.00 89.81 83 SER A O 1
ATOM 663 N N . ILE A 1 84 ? 7.497 5.804 -15.735 1.00 92.06 84 ILE A N 1
ATOM 664 C CA . ILE A 1 84 ? 8.587 6.627 -16.284 1.00 92.06 84 ILE A CA 1
ATOM 665 C C . ILE A 1 84 ? 9.807 5.757 -16.616 1.00 92.06 84 ILE A C 1
ATOM 667 O O . ILE A 1 84 ? 10.371 5.878 -17.703 1.00 92.06 84 ILE A O 1
ATOM 671 N N . ILE A 1 85 ? 10.197 4.852 -15.714 1.00 93.44 85 ILE A N 1
ATOM 672 C CA . ILE A 1 85 ? 11.315 3.924 -15.946 1.00 93.44 85 ILE A CA 1
ATOM 673 C C . ILE A 1 85 ? 11.029 3.021 -17.151 1.00 93.44 85 ILE A C 1
ATOM 675 O O . ILE A 1 85 ? 11.903 2.845 -17.998 1.00 93.44 85 ILE A O 1
ATOM 679 N N . LEU A 1 86 ? 9.813 2.482 -17.265 1.00 94.75 86 LEU A N 1
ATOM 680 C CA . LEU A 1 86 ? 9.413 1.651 -18.400 1.00 94.75 86 LEU A CA 1
ATOM 681 C C . LEU A 1 86 ? 9.521 2.417 -19.726 1.00 94.75 86 LEU A C 1
ATOM 683 O O . LEU A 1 86 ? 10.076 1.892 -20.689 1.00 94.75 86 LEU A O 1
ATOM 687 N N . LEU A 1 87 ? 9.049 3.666 -19.769 1.00 95.81 87 LEU A N 1
ATOM 688 C CA . LEU A 1 87 ? 9.157 4.516 -20.958 1.00 95.81 87 LEU A CA 1
ATOM 689 C C . LEU A 1 87 ? 10.616 4.790 -21.341 1.00 95.81 87 LEU A C 1
ATOM 691 O O . LEU A 1 87 ? 10.957 4.734 -22.522 1.00 95.81 87 LEU A O 1
ATOM 695 N N . LEU A 1 88 ? 11.491 5.031 -20.360 1.00 96.06 88 LEU A N 1
ATOM 696 C CA . LEU A 1 88 ? 12.927 5.200 -20.604 1.00 96.06 88 LEU A CA 1
ATOM 697 C C . LEU A 1 88 ? 13.569 3.925 -21.167 1.00 96.06 88 LEU A C 1
ATOM 699 O O . LEU A 1 88 ? 14.377 4.011 -22.090 1.00 96.06 88 LEU A O 1
ATOM 703 N N . LEU A 1 89 ? 13.195 2.748 -20.659 1.00 96.44 89 LEU A N 1
ATOM 704 C CA . LEU A 1 89 ? 13.681 1.468 -21.184 1.00 96.44 89 LEU A CA 1
ATOM 705 C C . LEU A 1 89 ? 13.229 1.240 -22.630 1.00 96.44 89 LEU A C 1
ATOM 707 O O . LEU A 1 89 ? 14.045 0.852 -23.464 1.00 96.44 89 LEU A O 1
ATOM 711 N N . ILE A 1 90 ? 11.964 1.529 -22.947 1.00 96.50 90 ILE A N 1
ATOM 712 C CA . ILE A 1 90 ? 11.444 1.436 -24.319 1.00 96.50 90 ILE A CA 1
ATOM 713 C C . ILE A 1 90 ? 12.217 2.382 -25.247 1.00 96.50 90 ILE A C 1
ATOM 715 O O . ILE A 1 90 ? 12.659 1.968 -26.317 1.00 96.50 90 ILE A O 1
ATOM 719 N N . LEU A 1 91 ? 12.442 3.630 -24.828 1.00 96.56 91 LEU A N 1
ATOM 720 C CA . LEU A 1 91 ? 13.212 4.597 -25.609 1.00 96.56 91 LEU A CA 1
ATOM 721 C C . LEU A 1 91 ? 14.647 4.112 -25.873 1.00 96.56 91 LEU A C 1
ATOM 723 O O . LEU A 1 91 ? 15.139 4.228 -26.995 1.00 96.56 91 LEU A O 1
ATOM 727 N N . LEU A 1 92 ? 15.310 3.540 -24.864 1.00 95.88 92 LEU A N 1
ATOM 728 C CA . LEU A 1 92 ? 16.653 2.973 -25.014 1.00 95.88 92 LEU A CA 1
ATOM 729 C C . LEU A 1 92 ? 16.681 1.808 -26.006 1.00 95.88 92 LEU A C 1
ATOM 731 O O . LEU A 1 92 ? 17.591 1.749 -26.834 1.00 95.88 92 LEU A O 1
ATOM 735 N N . LEU A 1 93 ? 15.691 0.912 -25.956 1.00 94.25 93 LEU A N 1
ATOM 736 C CA . LEU A 1 93 ? 15.577 -0.195 -26.910 1.00 94.25 93 LEU A CA 1
ATOM 737 C C . LEU A 1 93 ? 15.419 0.319 -28.343 1.00 94.25 93 LEU A C 1
ATOM 739 O O . LEU A 1 93 ? 16.158 -0.121 -29.218 1.00 94.25 93 LEU A O 1
ATOM 743 N N . LEU A 1 94 ? 14.558 1.314 -28.572 1.00 94.06 94 LEU A N 1
ATOM 744 C CA . LEU A 1 94 ? 14.377 1.915 -29.899 1.00 94.06 94 LEU A CA 1
ATOM 745 C C . LEU A 1 94 ? 15.665 2.560 -30.430 1.00 94.06 94 LEU A C 1
ATOM 747 O O . LEU A 1 94 ? 15.999 2.419 -31.607 1.00 94.06 94 LEU A O 1
ATOM 751 N N . ILE A 1 95 ? 16.421 3.250 -29.569 1.00 92.38 95 ILE A N 1
ATOM 752 C CA . ILE A 1 95 ? 17.716 3.837 -29.947 1.00 92.38 95 ILE A CA 1
ATOM 753 C C . ILE A 1 95 ? 18.724 2.737 -30.306 1.00 92.38 95 ILE A C 1
ATOM 755 O O . ILE A 1 95 ? 19.469 2.882 -31.279 1.00 92.38 95 ILE A O 1
ATOM 759 N N . LEU A 1 96 ? 18.758 1.640 -29.544 1.00 89.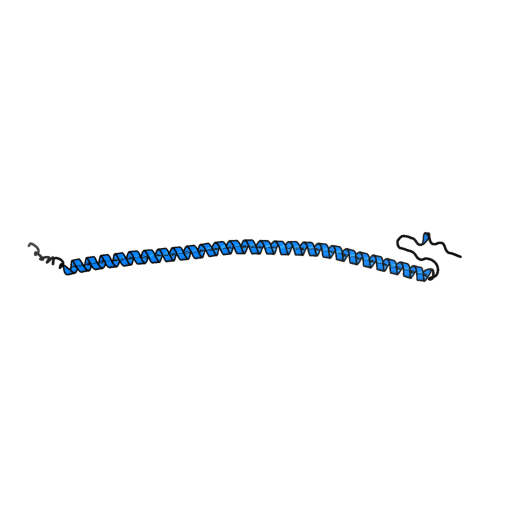12 96 LEU A N 1
ATOM 760 C CA . LEU A 1 96 ? 19.631 0.498 -29.818 1.00 89.12 96 LEU A CA 1
ATOM 761 C C . LEU A 1 96 ? 19.265 -0.187 -31.134 1.00 89.12 96 LEU A C 1
ATOM 763 O O . LEU A 1 96 ? 20.154 -0.417 -31.951 1.00 89.12 96 LEU A O 1
ATOM 767 N N . GLU A 1 97 ? 17.984 -0.459 -31.371 1.00 88.12 97 GLU A N 1
ATOM 768 C CA . GLU A 1 97 ? 17.494 -1.028 -32.629 1.00 88.12 97 GLU A CA 1
ATOM 769 C C . GLU A 1 97 ? 17.860 -0.140 -33.817 1.00 88.12 97 GLU A C 1
ATOM 771 O O . GLU A 1 97 ? 18.430 -0.621 -34.796 1.00 88.12 97 GLU A O 1
ATOM 776 N N . LEU A 1 98 ? 17.630 1.173 -33.710 1.00 87.31 98 LEU A N 1
ATOM 777 C CA . LEU A 1 98 ? 18.001 2.127 -34.753 1.00 87.31 98 LEU A CA 1
ATOM 778 C C . LEU A 1 98 ? 19.515 2.135 -34.999 1.00 87.31 98 LEU A C 1
ATOM 780 O O . LEU A 1 98 ? 19.957 2.199 -36.149 1.00 87.31 98 LEU A O 1
ATOM 784 N N . LYS A 1 99 ? 20.323 2.056 -33.937 1.00 83.50 99 LYS A N 1
ATOM 785 C CA . LYS A 1 99 ? 21.786 1.989 -34.035 1.00 83.50 99 LYS A CA 1
ATOM 786 C C . LYS A 1 99 ? 22.240 0.707 -34.729 1.00 83.50 99 LYS A C 1
ATOM 788 O O . LYS A 1 99 ? 23.096 0.772 -35.608 1.00 83.50 99 LYS A O 1
ATOM 793 N N . VAL A 1 100 ? 21.663 -0.437 -34.364 1.00 82.81 100 VAL A N 1
ATOM 794 C CA . VAL A 1 100 ? 21.966 -1.732 -34.985 1.00 82.81 100 VAL A CA 1
ATOM 795 C C . VAL A 1 100 ? 21.549 -1.728 -36.452 1.00 82.81 100 VAL A C 1
ATOM 797 O O . VAL A 1 100 ? 22.358 -2.097 -37.296 1.00 82.81 100 VAL A O 1
ATOM 800 N N . ALA A 1 101 ? 20.348 -1.246 -36.775 1.00 82.31 101 ALA A N 1
ATOM 801 C CA . ALA A 1 101 ? 19.857 -1.158 -38.148 1.00 82.31 101 ALA A CA 1
ATOM 802 C C . ALA A 1 101 ? 20.732 -0.241 -39.014 1.00 82.31 101 ALA A C 1
ATOM 804 O O . ALA A 1 101 ? 21.092 -0.604 -40.132 1.00 82.31 101 ALA A O 1
ATOM 805 N N . ARG A 1 102 ? 21.139 0.925 -38.493 1.00 80.00 102 ARG A N 1
ATOM 806 C CA . ARG A 1 102 ? 22.078 1.819 -39.189 1.00 80.00 102 ARG A CA 1
ATOM 807 C C . ARG A 1 102 ? 23.430 1.158 -39.414 1.00 80.00 102 ARG A C 1
ATOM 809 O O . ARG A 1 102 ? 23.944 1.220 -40.526 1.00 80.00 102 ARG A O 1
ATOM 816 N N . ASN A 1 103 ? 23.977 0.504 -38.393 1.00 73.62 103 ASN A N 1
ATOM 817 C CA . ASN A 1 103 ? 25.257 -0.184 -38.509 1.00 73.62 103 ASN A CA 1
ATOM 818 C C . ASN A 1 103 ? 25.190 -1.349 -39.508 1.00 73.62 103 ASN A C 1
ATOM 820 O O . ASN A 1 103 ? 26.095 -1.513 -40.317 1.00 73.62 103 ASN A O 1
ATOM 824 N N . TYR A 1 104 ? 24.101 -2.121 -39.490 1.00 77.25 104 TYR A N 1
ATOM 825 C CA . TYR A 1 104 ? 23.865 -3.208 -40.435 1.00 77.25 104 TYR A CA 1
ATOM 826 C C . TYR A 1 104 ? 23.758 -2.689 -41.870 1.00 77.25 104 TYR A C 1
ATOM 828 O O . TYR A 1 104 ? 24.464 -3.175 -42.748 1.00 77.25 104 TYR A O 1
ATOM 836 N N . ASN A 1 105 ? 22.942 -1.658 -42.101 1.00 77.44 105 ASN A N 1
ATOM 837 C CA . ASN A 1 105 ? 22.794 -1.050 -43.423 1.00 77.44 105 ASN A CA 1
ATOM 838 C C . ASN A 1 105 ? 24.117 -0.470 -43.927 1.00 77.44 105 ASN A C 1
ATOM 840 O O . ASN A 1 105 ? 24.457 -0.636 -45.094 1.00 77.44 105 ASN A O 1
ATOM 844 N N . HIS A 1 106 ? 24.891 0.167 -43.052 1.00 65.56 106 HIS A N 1
ATOM 845 C CA . HIS A 1 106 ? 26.200 0.683 -43.420 1.00 65.56 106 HIS A CA 1
ATOM 846 C C . HIS A 1 106 ? 27.182 -0.445 -43.769 1.00 65.56 106 HIS A C 1
ATOM 848 O O . HIS A 1 106 ? 27.843 -0.389 -44.803 1.00 65.56 106 HIS A O 1
ATOM 854 N N . ALA A 1 107 ? 27.260 -1.493 -42.944 1.00 66.25 107 ALA A N 1
ATOM 855 C CA . ALA A 1 107 ? 28.107 -2.655 -43.210 1.00 66.25 107 ALA A CA 1
ATOM 856 C C . ALA A 1 107 ? 27.703 -3.388 -44.501 1.00 66.25 107 ALA A C 1
ATOM 858 O O . ALA A 1 107 ? 28.568 -3.893 -45.213 1.00 66.25 107 ALA A O 1
ATOM 859 N N . PHE A 1 108 ? 26.407 -3.416 -44.821 1.00 71.50 108 PHE A N 1
ATOM 860 C CA . PHE A 1 108 ? 25.883 -3.996 -46.054 1.00 71.50 108 PHE A CA 1
ATOM 861 C C . PHE A 1 108 ? 26.265 -3.177 -47.297 1.00 71.50 108 PHE A C 1
ATOM 863 O O . PHE A 1 108 ? 26.668 -3.755 -48.301 1.00 71.50 108 PHE A O 1
ATOM 870 N N . VAL A 1 109 ? 26.166 -1.843 -47.234 1.00 67.00 109 VAL A N 1
ATOM 871 C CA . VAL A 1 109 ? 26.442 -0.956 -48.382 1.00 67.00 109 VAL A CA 1
ATOM 872 C C . VAL A 1 109 ? 27.942 -0.768 -48.634 1.00 67.00 109 VAL A C 1
ATOM 874 O O . VAL A 1 109 ? 28.363 -0.764 -49.788 1.00 67.00 109 VAL A O 1
ATOM 877 N N . TYR A 1 110 ? 28.753 -0.623 -47.583 1.00 64.31 110 TYR A N 1
ATOM 878 C CA . TYR A 1 110 ? 30.173 -0.257 -47.699 1.00 64.31 110 TYR A CA 1
ATOM 879 C C . TYR A 1 110 ? 31.148 -1.419 -47.424 1.00 64.31 110 TYR A C 1
ATOM 881 O O . TYR A 1 110 ? 32.356 -1.258 -47.591 1.00 64.31 110 TYR A O 1
ATOM 889 N N . GLY A 1 111 ? 30.651 -2.594 -47.020 1.00 62.09 111 GLY A N 1
ATOM 890 C CA . GLY A 1 111 ? 31.474 -3.742 -46.625 1.00 62.09 111 GLY A CA 1
ATOM 891 C C . GLY A 1 111 ? 32.091 -3.598 -45.224 1.00 62.09 111 GLY A C 1
ATOM 892 O O . GLY A 1 111 ? 32.188 -2.509 -44.660 1.00 62.09 111 GLY A O 1
ATOM 893 N N . SER A 1 112 ? 32.531 -4.712 -44.624 1.00 57.00 112 SER A N 1
ATOM 894 C CA . SER A 1 112 ? 33.022 -4.756 -43.230 1.00 57.00 112 SER A CA 1
ATOM 895 C C . SER A 1 112 ? 34.428 -4.167 -43.015 1.00 57.00 112 SER A C 1
ATOM 897 O O . SER A 1 112 ? 35.008 -4.369 -41.951 1.00 57.00 112 SER A O 1
ATOM 899 N N . GLY A 1 113 ? 35.010 -3.515 -44.025 1.00 55.91 113 GLY A N 1
ATOM 900 C CA . GLY A 1 113 ? 36.440 -3.195 -44.072 1.00 55.91 113 GLY A CA 1
ATOM 901 C C . GLY A 1 113 ? 36.848 -1.773 -43.676 1.00 55.91 113 GLY A C 1
ATOM 902 O O . GLY A 1 113 ? 38.041 -1.541 -43.543 1.00 55.91 113 GLY A O 1
ATOM 903 N N . GLY A 1 114 ? 35.922 -0.819 -43.504 1.00 52.59 114 GLY A N 1
ATOM 904 C CA . GLY A 1 114 ? 36.306 0.604 -43.540 1.00 52.59 114 GLY A CA 1
ATOM 905 C C . GLY A 1 114 ? 36.091 1.451 -42.287 1.00 52.59 114 GLY A C 1
ATOM 906 O O . GLY A 1 114 ? 36.944 2.270 -41.978 1.00 52.59 114 GLY A O 1
ATOM 907 N N . CYS A 1 115 ? 34.965 1.323 -41.576 1.00 56.69 115 CYS A N 1
ATOM 908 C CA . CYS A 1 115 ? 34.563 2.368 -40.623 1.00 56.69 115 CYS A CA 1
ATOM 909 C C . CYS A 1 115 ? 33.840 1.823 -39.397 1.00 56.69 115 CYS A C 1
ATOM 911 O O . CYS A 1 115 ? 32.696 1.375 -39.481 1.00 56.69 115 CYS A O 1
ATOM 913 N N . LEU A 1 116 ? 34.480 1.938 -38.232 1.00 54.16 116 LEU A N 1
ATOM 914 C CA . LEU A 1 116 ? 33.850 1.687 -36.941 1.00 54.16 116 LEU A CA 1
ATOM 915 C C . LEU A 1 116 ? 33.243 3.002 -36.417 1.00 54.16 116 LEU A C 1
ATOM 917 O O . LEU A 1 116 ? 33.885 3.740 -35.674 1.00 54.16 116 LEU A O 1
ATOM 921 N N . SER A 1 117 ? 32.009 3.326 -36.814 1.00 50.34 117 SER A N 1
ATOM 922 C CA . SER A 1 117 ? 31.302 4.485 -36.244 1.00 50.34 117 SER A CA 1
ATOM 923 C C . SER A 1 117 ? 30.936 4.190 -34.785 1.00 50.34 117 SER A C 1
ATOM 925 O O . SER A 1 117 ? 30.123 3.313 -34.477 1.00 50.34 117 SER A O 1
ATOM 927 N N . THR A 1 118 ? 31.570 4.904 -33.855 1.00 52.31 118 THR A N 1
ATOM 928 C CA . THR A 1 118 ? 31.136 4.961 -32.454 1.00 52.31 118 THR A CA 1
ATOM 929 C C . THR A 1 118 ? 30.123 6.090 -32.265 1.00 52.31 118 THR A C 1
ATOM 931 O O . THR A 1 118 ? 29.975 6.963 -33.107 1.00 52.31 118 THR A O 1
ATOM 934 N N . PHE A 1 119 ? 29.391 6.070 -31.146 1.00 52.94 119 PHE A N 1
ATOM 935 C CA . PHE A 1 119 ? 28.252 6.962 -30.853 1.00 52.94 119 PHE A CA 1
ATOM 936 C C . PHE A 1 119 ? 28.573 8.473 -30.922 1.00 52.94 119 PHE A C 1
ATOM 938 O O . PHE A 1 119 ? 27.657 9.284 -30.977 1.00 52.94 119 PHE A O 1
ATOM 945 N N . LEU A 1 120 ? 29.858 8.840 -30.920 1.00 54.00 120 LEU A N 1
ATOM 946 C CA . LEU A 1 120 ? 30.359 10.214 -31.004 1.00 54.00 120 LEU A CA 1
ATOM 947 C C . LEU A 1 120 ? 30.957 10.573 -32.376 1.00 54.00 120 LEU A C 1
ATOM 949 O O . LEU A 1 120 ? 31.341 11.719 -32.564 1.00 54.00 120 LEU A O 1
ATOM 953 N N . TRP A 1 121 ? 31.055 9.624 -33.311 1.00 49.38 121 TRP A N 1
ATOM 954 C CA . TRP A 1 121 ? 31.740 9.802 -34.592 1.00 49.38 121 TRP A CA 1
ATOM 955 C C . TRP A 1 121 ? 30.802 9.487 -35.757 1.00 49.38 121 TRP A C 1
ATOM 957 O O . TRP A 1 121 ? 30.419 8.334 -35.992 1.00 49.38 121 TRP A O 1
ATOM 967 N N . THR A 1 122 ? 30.400 10.531 -36.479 1.00 54.72 122 THR A N 1
ATOM 968 C CA . THR A 1 122 ? 29.623 10.410 -37.714 1.00 54.72 122 THR A CA 1
ATOM 969 C C . THR A 1 122 ? 30.517 9.918 -38.849 1.00 54.72 122 THR A C 1
ATOM 971 O O . THR A 1 122 ? 31.681 10.292 -38.933 1.00 54.72 122 THR A O 1
ATOM 974 N N . TYR A 1 123 ? 29.959 9.086 -39.732 1.00 53.38 123 TYR A N 1
ATOM 975 C CA . TYR A 1 123 ? 30.652 8.460 -40.869 1.00 53.38 123 TYR A CA 1
ATOM 976 C C . TYR A 1 123 ? 31.415 9.434 -41.787 1.00 53.38 123 TYR A C 1
ATOM 978 O O . TYR A 1 123 ? 32.334 9.007 -42.475 1.00 53.38 123 TYR A O 1
ATOM 986 N N . GLU A 1 124 ? 31.077 10.724 -41.750 1.00 53.22 124 GLU A N 1
ATOM 987 C CA . GLU A 1 124 ? 31.794 11.823 -42.415 1.00 53.22 124 GLU A CA 1
ATOM 988 C C . GLU A 1 124 ? 33.279 11.925 -42.020 1.00 53.22 124 GLU A C 1
ATOM 990 O O . GLU A 1 124 ? 34.088 12.395 -42.812 1.00 53.22 124 GLU A O 1
ATOM 995 N N . GLU A 1 125 ? 33.671 11.480 -40.821 1.00 53.09 125 GLU A N 1
ATOM 996 C CA . GLU A 1 125 ? 35.057 11.623 -40.349 1.00 53.09 125 GLU A CA 1
ATOM 997 C C . GLU A 1 125 ? 35.934 10.395 -40.658 1.00 53.09 125 GLU A C 1
ATOM 999 O O . GLU A 1 125 ? 37.130 10.372 -40.361 1.00 53.09 125 GLU A O 1
ATOM 1004 N N . CYS A 1 126 ? 35.371 9.355 -41.277 1.00 57.78 126 CYS A N 1
ATOM 1005 C CA . CYS A 1 126 ? 36.090 8.111 -41.500 1.00 57.78 126 CYS A CA 1
ATOM 1006 C C . CYS A 1 126 ? 37.140 8.231 -42.620 1.00 57.78 126 CYS A C 1
ATOM 1008 O O . CYS A 1 126 ? 36.817 8.288 -43.806 1.00 57.78 126 CYS A O 1
ATOM 1010 N N . ILE A 1 127 ? 38.420 8.238 -42.236 1.00 53.56 127 ILE A N 1
ATOM 1011 C CA . ILE A 1 127 ? 39.551 8.219 -43.168 1.00 53.56 127 ILE A CA 1
ATOM 1012 C C . ILE A 1 127 ? 39.643 6.818 -43.778 1.00 53.56 127 ILE A C 1
ATOM 1014 O O . ILE A 1 127 ? 40.014 5.859 -43.101 1.00 53.56 127 ILE A O 1
ATOM 1018 N N . ILE A 1 128 ? 39.322 6.705 -45.066 1.00 50.50 128 ILE A N 1
ATOM 1019 C CA . ILE A 1 128 ? 39.587 5.503 -45.859 1.00 50.50 128 ILE A CA 1
ATOM 1020 C C . ILE A 1 128 ? 41.112 5.335 -45.914 1.00 50.50 128 ILE A C 1
ATOM 1022 O O . ILE A 1 128 ? 41.785 6.081 -46.624 1.00 50.50 128 ILE A O 1
ATOM 1026 N N . LEU A 1 129 ? 41.671 4.389 -45.151 1.00 47.97 129 LEU A N 1
ATOM 1027 C CA . LEU A 1 129 ? 43.039 3.934 -45.396 1.00 47.97 129 LEU A CA 1
ATOM 1028 C C . LEU A 1 129 ? 43.033 3.146 -46.712 1.00 47.97 129 LEU A C 1
ATOM 1030 O O . LEU A 1 129 ? 42.590 2.000 -46.750 1.00 47.97 129 LEU A O 1
ATOM 1034 N N . THR A 1 130 ? 43.468 3.808 -47.785 1.00 42.72 130 THR A N 1
ATOM 1035 C CA . THR A 1 130 ? 43.885 3.188 -49.053 1.00 42.72 130 THR A CA 1
ATOM 1036 C C . THR A 1 130 ? 45.134 2.346 -48.876 1.00 42.72 130 THR A C 1
ATOM 1038 O O . THR A 1 130 ? 46.059 2.849 -48.195 1.00 42.72 130 THR A O 1
#

Foldseek 3Di:
DDDDDPDDPPPDPDPVNVVVVVVVVVVVVVVVVVVVVVVVVVVVVVVVVVVVVVVVVVVVVVVVVVVVVVVVVVVVVVVVVVVVVVVVVVVVVVVVVVVVVVVVVCCVPPNPPWDDDDPVDDPVPTDGPD

pLDDT: mean 72.92, std 17.34, range [42.66, 96.56]

Sequence (130 aa):
MPPLSSDGCFKDPTSVQVMVERTRESVSKIFGEYRRKVGDGARQAVQRARSRHRVDLIRKTSSQSIVEGYRFCKSFRCQEVASIILLLLILLLLILELKVARNYNHAFVYGSGGCLSTFLWTYEECIILT

Radius of gyration: 52.14 Å; Cα contacts (8 Å, |Δi|>4): 13; chains: 1; bounding box: 130×22×120 Å